Protein AF-A0A821D533-F1 (afdb_monomer_lite)

Organism: NCBI:txid392030

Secondary structure (DSSP, 8-state):
-HHHHHHHHHHHHHHHHHH-SPPP-S-HHHHHHHHHHHHHHHHHHHHHTTEEEEE-SSTT--EEEEEHHHHHHHHHHHHHH-

Sequence (82 aa):
MVQSMFLQKKIKDLYMEMFSTIIPSKSMYERAHYEQQLIEQMQNDLKRFNLILRRTHDQQNVFYLGDRKSFEIVSNQFMLET

Radius of gyration: 17.89 Å; chains: 1; bounding box: 44×34×47 Å

pLDDT: mean 82.58, std 10.7, range [53.19, 95.69]

F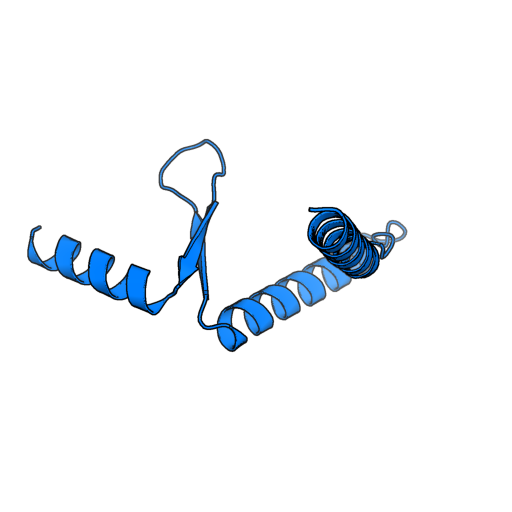oldseek 3Di:
DVVVVVVVVVVVVVVCVVVVPDQDPPDPVSNVVVVVVVVVVVVVVCVVVQKDWDADPDPPRDIDIDHNVVVVVVVVVVVVVD

Structure (mmCIF, N/CA/C/O backbone):
data_AF-A0A821D533-F1
#
_entry.id   AF-A0A821D533-F1
#
loop_
_atom_site.group_PDB
_atom_site.id
_atom_site.type_symbol
_atom_site.label_atom_id
_atom_site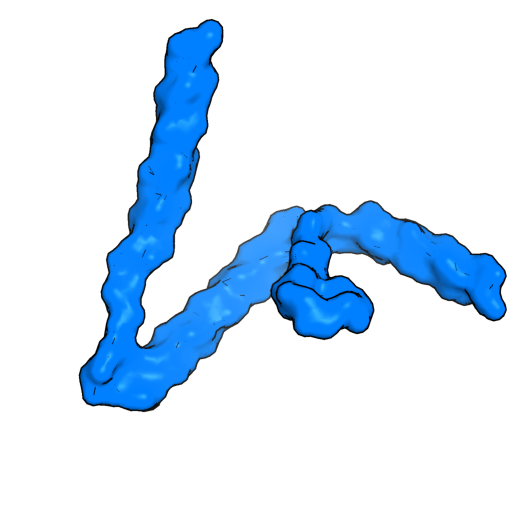.label_alt_id
_atom_site.label_comp_id
_atom_site.label_asym_id
_atom_site.label_entity_id
_atom_site.label_seq_id
_atom_site.pdbx_PDB_ins_code
_atom_site.Cartn_x
_atom_site.Cartn_y
_atom_site.Cartn_z
_atom_site.occupancy
_atom_site.B_iso_or_equiv
_atom_site.auth_seq_id
_atom_site.auth_comp_id
_atom_site.auth_asym_id
_atom_site.auth_atom_id
_atom_site.pdbx_PDB_model_num
ATOM 1 N N . MET A 1 1 ? -25.750 15.770 -10.398 1.00 53.19 1 MET A N 1
ATOM 2 C CA . MET A 1 1 ? -25.285 14.470 -10.941 1.00 53.19 1 MET A CA 1
ATOM 3 C C . MET A 1 1 ? -24.208 14.606 -12.021 1.00 53.19 1 MET A C 1
ATOM 5 O O . MET A 1 1 ? -23.216 13.905 -11.928 1.00 53.19 1 MET A O 1
ATOM 9 N N . VAL A 1 2 ? -24.314 15.518 -12.998 1.00 55.44 2 VAL A N 1
ATOM 10 C CA . VAL A 1 2 ? -23.302 15.655 -14.079 1.00 55.44 2 VAL A CA 1
ATOM 11 C C . VAL A 1 2 ? -21.920 16.128 -13.578 1.00 55.44 2 VAL A C 1
ATOM 13 O O . VAL A 1 2 ? -20.892 15.631 -14.029 1.00 55.44 2 VAL A O 1
ATOM 16 N N . GLN A 1 3 ? -21.875 17.023 -12.582 1.00 58.00 3 GLN A N 1
ATOM 17 C CA . GLN A 1 3 ? -20.617 17.510 -11.987 1.00 58.00 3 GLN A CA 1
ATOM 18 C C . GLN A 1 3 ? -19.791 16.412 -11.290 1.00 58.00 3 GLN A C 1
ATOM 20 O O . GLN A 1 3 ? -18.563 16.478 -11.315 1.00 58.00 3 GLN A O 1
ATOM 25 N N . SER A 1 4 ? -20.425 15.388 -10.702 1.00 69.69 4 SER A N 1
ATOM 26 C CA . SER A 1 4 ? -19.688 14.332 -9.993 1.00 69.69 4 SER A CA 1
ATOM 27 C C . SER A 1 4 ? -19.006 13.359 -10.955 1.00 69.69 4 SER A C 1
ATOM 29 O O . SER A 1 4 ? -17.889 12.933 -10.682 1.00 69.69 4 SER A O 1
ATOM 31 N N . MET A 1 5 ? -19.623 13.060 -12.105 1.00 74.81 5 MET A N 1
ATOM 32 C CA . MET A 1 5 ? -19.015 12.206 -13.136 1.00 74.81 5 MET A CA 1
ATOM 33 C C . MET A 1 5 ? -17.789 12.868 -13.773 1.00 74.81 5 MET A C 1
ATOM 35 O O . MET A 1 5 ? -16.782 12.204 -14.011 1.00 74.81 5 MET A O 1
ATOM 39 N N . PHE A 1 6 ? -17.842 14.183 -14.007 1.00 80.06 6 PHE A N 1
ATOM 40 C CA . PHE A 1 6 ? -16.697 14.931 -14.529 1.00 80.06 6 PHE A CA 1
ATOM 41 C C . PHE A 1 6 ? -15.524 14.942 -13.538 1.00 80.06 6 PHE A C 1
ATOM 43 O O . PHE A 1 6 ? -14.380 14.718 -13.931 1.00 80.06 6 PHE A O 1
ATOM 50 N N . LEU A 1 7 ? -15.810 15.134 -12.245 1.00 78.94 7 LEU A N 1
ATOM 51 C CA . LEU A 1 7 ? -14.795 15.077 -11.193 1.00 78.94 7 LEU A CA 1
ATOM 52 C C . LEU A 1 7 ? -14.173 13.678 -11.077 1.00 78.94 7 LEU A C 1
ATOM 54 O O . LEU A 1 7 ? -12.953 13.560 -11.032 1.00 78.94 7 LEU A O 1
ATOM 58 N N . GLN A 1 8 ? -14.989 12.621 -11.088 1.00 77.44 8 GLN A N 1
ATOM 59 C CA . GLN A 1 8 ? -14.506 11.236 -11.056 1.00 77.44 8 GLN A CA 1
ATOM 60 C C . GLN A 1 8 ? -13.617 10.908 -12.255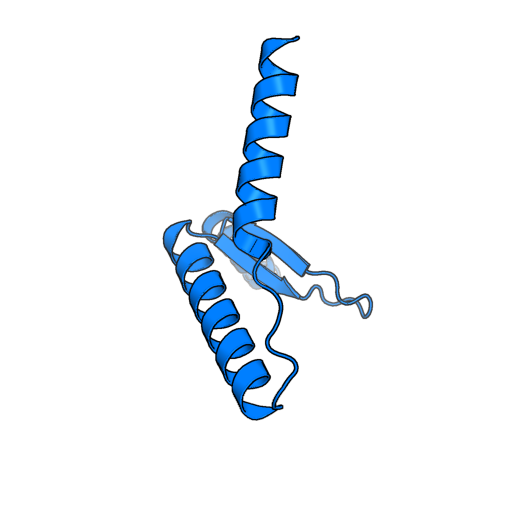 1.00 77.44 8 GLN A C 1
ATOM 62 O O . GLN A 1 8 ? -12.557 10.309 -12.081 1.00 77.44 8 GLN A O 1
ATOM 67 N N . LYS A 1 9 ? -14.009 11.342 -13.459 1.00 85.56 9 LYS A N 1
ATOM 68 C CA . LYS A 1 9 ? -13.182 11.188 -14.657 1.00 85.56 9 LYS A CA 1
ATOM 69 C C . LYS A 1 9 ? -11.849 11.917 -14.498 1.00 85.56 9 LYS A C 1
ATOM 71 O O . LYS A 1 9 ? -10.813 11.314 -14.721 1.00 85.56 9 LYS A O 1
ATOM 76 N N . LYS A 1 10 ? -11.860 13.170 -14.038 1.00 83.00 10 LYS A N 1
ATOM 77 C CA . LYS A 1 10 ? -10.633 13.957 -13.854 1.00 83.00 10 LYS A CA 1
ATOM 78 C C . LYS A 1 10 ? -9.689 13.343 -12.817 1.00 83.00 10 LYS A C 1
ATOM 80 O O . LYS A 1 10 ? -8.486 13.324 -13.035 1.00 83.00 10 LYS A O 1
ATOM 85 N N . ILE A 1 11 ? -10.225 12.813 -11.716 1.00 77.06 11 ILE A N 1
ATOM 86 C CA . ILE A 1 11 ? -9.436 12.085 -10.710 1.00 77.06 11 ILE A CA 1
ATOM 87 C C . ILE A 1 11 ? -8.832 10.817 -11.320 1.00 77.06 11 ILE A C 1
ATOM 89 O O . ILE A 1 11 ? -7.652 10.549 -11.117 1.00 77.06 11 ILE A O 1
ATOM 93 N N . LYS A 1 12 ? -9.617 10.061 -12.096 1.00 76.50 12 LYS A N 1
ATOM 94 C CA . LYS A 1 12 ? -9.139 8.864 -12.795 1.00 76.50 12 LYS A CA 1
ATOM 95 C C . LYS A 1 12 ? -8.043 9.199 -13.807 1.00 76.50 12 LYS A C 1
ATOM 97 O O . LYS A 1 12 ? -7.039 8.503 -13.840 1.00 76.50 12 LYS A O 1
ATOM 102 N N . ASP A 1 13 ? -8.228 10.242 -14.608 1.00 78.88 13 ASP A N 1
ATOM 103 C CA . ASP A 1 13 ? -7.269 10.651 -15.634 1.00 78.88 13 ASP A CA 1
ATOM 104 C C . ASP A 1 13 ? -5.946 11.095 -14.984 1.00 78.88 13 ASP A C 1
ATOM 106 O O . ASP A 1 13 ? -4.890 10.601 -15.369 1.00 78.88 13 ASP A O 1
ATOM 110 N N . LEU A 1 14 ? -6.005 11.907 -13.917 1.00 77.50 14 LEU A N 1
ATOM 111 C CA . LEU A 1 14 ? -4.825 12.290 -13.124 1.00 77.50 14 LEU A CA 1
ATOM 112 C C . LEU A 1 14 ? -4.126 11.076 -12.499 1.00 77.50 14 LEU A C 1
ATOM 114 O O . LEU A 1 14 ? -2.901 10.990 -12.507 1.00 77.50 14 LEU A O 1
ATOM 118 N N . TYR A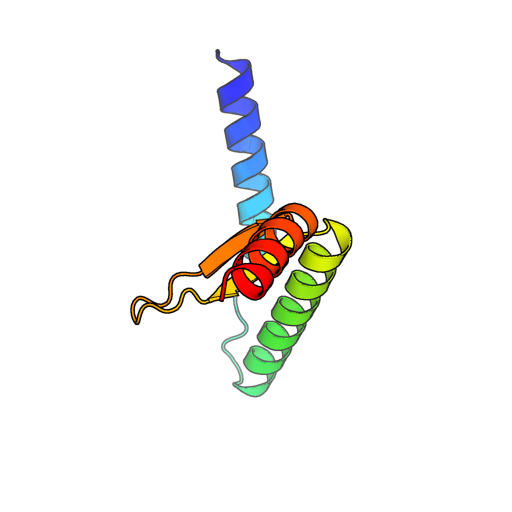 1 15 ? -4.897 10.123 -11.972 1.00 69.62 15 TYR A N 1
ATOM 119 C CA . TYR A 1 15 ? -4.354 8.878 -11.438 1.00 69.62 15 TYR A CA 1
ATOM 120 C C . TYR A 1 15 ? -3.632 8.086 -12.536 1.00 69.62 15 TYR A C 1
ATOM 122 O O . TYR A 1 15 ? -2.479 7.711 -12.364 1.00 69.62 15 TYR A O 1
ATOM 130 N N . MET A 1 16 ? -4.261 7.882 -13.696 1.00 67.00 16 MET A N 1
ATOM 131 C CA . MET A 1 16 ? -3.651 7.156 -14.813 1.00 67.00 16 MET A CA 1
ATOM 132 C C . MET A 1 16 ? -2.388 7.845 -15.342 1.00 67.00 16 MET A C 1
ATOM 134 O O . MET A 1 16 ? -1.431 7.148 -15.664 1.00 67.00 16 MET A O 1
ATOM 138 N N . GLU A 1 17 ? -2.345 9.180 -15.391 1.00 71.81 17 GLU A N 1
ATOM 139 C CA . GLU A 1 17 ? -1.137 9.929 -15.765 1.00 71.81 17 GLU A CA 1
ATOM 140 C C . GLU A 1 17 ? 0.029 9.646 -14.812 1.00 71.81 17 GLU A C 1
ATOM 142 O O . GLU A 1 17 ? 1.138 9.391 -15.285 1.00 71.81 17 GLU A O 1
ATOM 147 N N . MET A 1 18 ? -0.222 9.594 -13.497 1.00 64.56 18 MET A N 1
ATOM 148 C CA . MET A 1 18 ? 0.812 9.281 -12.499 1.00 64.56 18 MET A CA 1
ATOM 149 C C . MET A 1 18 ? 1.445 7.896 -12.708 1.00 64.56 18 MET A C 1
ATOM 151 O O . MET A 1 18 ? 2.643 7.735 -12.484 1.00 64.56 18 MET A O 1
ATOM 155 N N . PHE A 1 19 ? 0.667 6.909 -13.168 1.00 61.19 19 PHE A N 1
ATOM 156 C CA . PHE A 1 19 ? 1.138 5.535 -13.402 1.00 61.19 19 PHE A CA 1
ATOM 157 C C . PHE A 1 19 ? 1.481 5.235 -14.869 1.00 61.19 19 PHE A C 1
ATOM 159 O O . PHE A 1 19 ? 1.888 4.121 -15.185 1.00 61.19 19 PHE A O 1
ATOM 166 N N . SER A 1 20 ? 1.350 6.209 -15.777 1.00 55.25 20 SER A N 1
ATOM 167 C CA . SER A 1 20 ? 1.581 6.020 -17.221 1.00 55.25 20 SER A CA 1
ATOM 168 C C . SER A 1 20 ? 3.057 5.938 -17.628 1.00 55.25 20 SER A C 1
ATOM 170 O O . SER A 1 20 ? 3.371 5.852 -18.817 1.00 55.25 20 SER A O 1
ATOM 172 N N . THR A 1 21 ? 3.984 5.949 -16.668 1.00 63.69 21 THR A N 1
ATOM 173 C CA . THR A 1 21 ? 5.404 5.775 -16.974 1.00 63.69 21 THR A CA 1
ATOM 174 C C . THR A 1 21 ? 5.650 4.350 -17.465 1.00 63.69 21 THR A C 1
ATOM 176 O O . THR A 1 21 ? 5.423 3.370 -16.761 1.00 63.69 21 THR A O 1
ATOM 179 N N . ILE A 1 22 ? 6.094 4.233 -18.719 1.00 67.69 22 ILE A N 1
ATOM 180 C CA . ILE A 1 22 ? 6.502 2.962 -19.322 1.00 67.69 22 ILE A CA 1
ATOM 181 C C . ILE A 1 22 ? 7.593 2.357 -18.434 1.00 67.69 22 ILE A C 1
ATOM 183 O O . ILE A 1 22 ? 8.653 2.962 -18.268 1.00 67.69 22 ILE A O 1
ATOM 187 N N . ILE A 1 23 ? 7.334 1.172 -17.874 1.00 67.88 23 ILE A N 1
ATOM 188 C CA . ILE A 1 23 ? 8.310 0.452 -17.049 1.00 67.88 23 ILE A CA 1
ATOM 189 C C . ILE A 1 23 ? 9.563 0.211 -17.904 1.00 67.88 23 ILE A C 1
ATOM 191 O O . ILE A 1 23 ? 9.448 -0.401 -18.973 1.00 67.88 23 ILE A O 1
ATOM 195 N N . PRO A 1 24 ? 10.755 0.657 -17.467 1.00 68.12 24 PRO A N 1
ATOM 196 C CA . PRO A 1 24 ? 11.988 0.416 -18.203 1.00 68.12 24 PRO A CA 1
ATOM 197 C C . PRO A 1 24 ? 12.191 -1.089 -18.421 1.00 68.12 24 PRO A C 1
ATOM 199 O O . PRO A 1 24 ? 12.312 -1.856 -17.471 1.00 68.12 24 PRO A O 1
ATOM 202 N N . SER A 1 25 ? 12.195 -1.530 -19.681 1.00 68.50 25 SER A N 1
ATOM 203 C CA . SER A 1 25 ? 12.304 -2.951 -20.048 1.00 68.50 25 SER A CA 1
ATOM 204 C C . SER A 1 25 ? 13.650 -3.315 -20.679 1.00 68.50 25 SER A C 1
ATOM 206 O O . SER A 1 25 ? 13.840 -4.455 -21.098 1.00 68.50 25 SER A O 1
ATOM 208 N N . LYS A 1 26 ? 14.572 -2.350 -20.799 1.00 73.00 26 LYS A N 1
ATOM 209 C CA . LYS A 1 26 ? 15.862 -2.535 -21.481 1.00 73.00 26 LYS A CA 1
ATOM 210 C C . LYS A 1 26 ? 16.888 -3.272 -20.618 1.00 73.00 26 LYS A C 1
ATOM 212 O O . LYS A 1 26 ? 17.725 -3.984 -21.162 1.00 73.00 26 LYS A O 1
ATOM 217 N N . SER A 1 27 ? 16.816 -3.132 -19.295 1.00 84.31 27 SER A N 1
ATOM 218 C CA . SER A 1 27 ? 17.726 -3.771 -18.342 1.00 84.31 27 SER A CA 1
ATOM 219 C C . SER A 1 27 ? 17.001 -4.135 -17.047 1.00 84.31 27 SER A C 1
ATOM 221 O O . SER A 1 27 ? 16.204 -3.350 -16.534 1.00 84.31 27 SER A O 1
ATOM 223 N N . MET A 1 28 ? 17.328 -5.301 -16.476 1.00 87.19 28 MET A N 1
ATOM 224 C CA . MET A 1 28 ? 16.854 -5.688 -15.139 1.00 87.19 28 MET A CA 1
ATOM 225 C C . MET A 1 28 ? 17.253 -4.664 -14.072 1.00 87.19 28 MET A C 1
ATOM 227 O O . MET A 1 28 ? 16.491 -4.431 -13.140 1.00 87.19 28 MET A O 1
ATOM 231 N N . TYR A 1 29 ? 18.418 -4.026 -14.221 1.00 88.12 29 TYR A N 1
ATOM 232 C CA . TYR A 1 29 ? 18.882 -3.003 -13.287 1.00 88.12 29 TYR A CA 1
ATOM 233 C C . TYR A 1 29 ? 18.004 -1.748 -13.334 1.00 88.12 29 TYR A C 1
ATOM 235 O O . TYR A 1 29 ? 17.558 -1.273 -12.295 1.00 88.12 29 TYR A O 1
ATOM 243 N N . GLU A 1 30 ? 17.711 -1.237 -14.534 1.00 81.56 30 GLU A N 1
ATOM 244 C CA . GLU A 1 30 ? 16.852 -0.056 -14.703 1.00 81.56 30 GLU A CA 1
ATOM 245 C C . GLU A 1 30 ? 15.448 -0.314 -14.155 1.00 81.56 30 GLU A C 1
ATOM 247 O O . GLU A 1 30 ? 14.876 0.540 -13.478 1.00 81.56 30 GLU A O 1
ATOM 252 N N . ARG A 1 31 ? 14.919 -1.518 -14.397 1.00 84.69 31 ARG A N 1
ATOM 253 C CA . ARG A 1 31 ? 13.631 -1.941 -13.854 1.00 84.69 31 ARG A CA 1
ATOM 254 C C . ARG A 1 31 ? 13.643 -2.001 -12.329 1.00 84.69 31 ARG A C 1
ATOM 256 O O . ARG A 1 31 ? 12.751 -1.438 -11.705 1.00 84.69 31 ARG A O 1
ATOM 263 N N . ALA A 1 32 ? 14.649 -2.642 -11.738 1.00 86.88 32 ALA A N 1
ATOM 264 C CA . ALA A 1 32 ? 14.778 -2.738 -10.287 1.00 86.88 32 ALA A CA 1
ATOM 265 C C . ALA A 1 32 ? 14.912 -1.352 -9.637 1.00 86.88 32 ALA A C 1
ATOM 267 O O . ALA A 1 32 ? 14.291 -1.092 -8.611 1.00 86.88 32 ALA A O 1
ATOM 268 N N . HIS A 1 33 ? 15.670 -0.442 -10.258 1.00 84.50 33 HIS A N 1
ATOM 269 C CA . HIS A 1 33 ? 15.823 0.924 -9.767 1.00 84.50 33 HIS A CA 1
ATOM 270 C C . HIS A 1 33 ? 14.507 1.713 -9.830 1.00 84.50 33 HIS A C 1
ATOM 272 O O . HIS A 1 33 ? 14.142 2.376 -8.861 1.00 84.50 33 HIS A O 1
ATOM 278 N N . TYR A 1 34 ? 13.762 1.599 -10.933 1.00 85.00 34 TYR A N 1
ATOM 279 C CA . TYR A 1 34 ? 12.431 2.196 -11.061 1.00 85.00 34 TYR A CA 1
ATOM 280 C C . TYR A 1 34 ? 11.448 1.640 -10.018 1.00 85.00 34 TYR A C 1
ATOM 282 O O . TYR A 1 34 ? 10.771 2.406 -9.334 1.00 85.00 34 TYR A O 1
ATOM 290 N N . GLU A 1 35 ? 11.387 0.314 -9.855 1.00 85.56 35 GLU A N 1
ATOM 291 C CA . GLU A 1 35 ? 10.510 -0.333 -8.872 1.00 85.56 35 GLU A CA 1
ATOM 292 C C . GLU A 1 35 ? 10.871 0.083 -7.436 1.00 85.56 35 GLU A C 1
ATOM 294 O O . GLU A 1 35 ? 9.975 0.340 -6.630 1.00 85.56 35 GLU A O 1
ATOM 299 N N . GLN A 1 36 ? 12.162 0.236 -7.125 1.00 88.38 36 GLN A N 1
ATOM 300 C CA . GLN A 1 36 ? 12.615 0.764 -5.838 1.00 88.38 36 GLN A CA 1
ATOM 301 C C . GLN A 1 36 ? 12.102 2.191 -5.601 1.00 88.38 36 GLN A C 1
ATOM 303 O O . GLN A 1 36 ? 11.494 2.449 -4.563 1.00 88.38 36 GLN A O 1
ATOM 308 N N . GLN A 1 37 ? 12.299 3.101 -6.561 1.00 86.56 37 GLN A N 1
ATOM 309 C CA . GLN A 1 37 ? 11.820 4.484 -6.453 1.00 86.56 37 GLN A CA 1
ATOM 310 C C . GLN A 1 37 ? 10.298 4.546 -6.273 1.00 86.56 37 GLN A C 1
ATOM 312 O O . GLN A 1 37 ? 9.792 5.334 -5.473 1.00 86.56 37 GLN A O 1
ATOM 317 N N . LEU A 1 38 ? 9.558 3.683 -6.974 1.00 85.38 38 LEU A N 1
ATOM 318 C CA . LEU A 1 38 ? 8.107 3.586 -6.842 1.00 85.38 38 LEU A CA 1
ATOM 319 C C . LEU A 1 38 ? 7.694 3.117 -5.438 1.00 85.38 38 LEU A C 1
ATOM 321 O O . LEU A 1 38 ? 6.778 3.685 -4.843 1.00 85.38 38 LEU A O 1
ATOM 325 N N . ILE A 1 39 ? 8.370 2.103 -4.888 1.00 87.81 39 ILE A N 1
ATOM 326 C CA . ILE A 1 39 ? 8.124 1.618 -3.523 1.00 87.81 39 ILE A CA 1
ATOM 327 C C . ILE A 1 39 ? 8.416 2.717 -2.498 1.00 87.81 39 ILE A C 1
ATOM 329 O O . ILE A 1 39 ? 7.598 2.943 -1.606 1.00 87.81 39 ILE A O 1
ATOM 333 N N . GLU A 1 40 ? 9.539 3.420 -2.633 1.00 89.12 40 GLU A N 1
ATOM 334 C CA . GLU A 1 40 ? 9.909 4.536 -1.755 1.00 89.12 40 GLU A CA 1
ATOM 335 C C . GLU A 1 40 ? 8.861 5.655 -1.805 1.00 89.12 40 GLU A C 1
ATOM 337 O O . GLU A 1 40 ? 8.416 6.143 -0.763 1.00 89.12 40 GLU A O 1
ATOM 342 N N . GLN A 1 41 ? 8.395 6.011 -3.003 1.00 88.31 41 GLN A N 1
ATOM 343 C CA . GLN A 1 41 ? 7.332 6.996 -3.182 1.00 88.31 41 GLN A CA 1
ATOM 344 C C . GLN A 1 41 ? 6.030 6.552 -2.500 1.00 88.31 41 GLN A C 1
ATOM 346 O O . GLN A 1 41 ? 5.461 7.313 -1.717 1.00 88.31 41 GLN A O 1
ATOM 351 N N . MET A 1 42 ? 5.594 5.305 -2.715 1.00 87.12 42 MET A N 1
ATOM 352 C CA . MET A 1 42 ? 4.401 4.761 -2.055 1.00 87.12 42 MET A CA 1
ATOM 353 C C . MET A 1 42 ? 4.530 4.785 -0.527 1.00 87.12 42 MET A C 1
ATOM 355 O O . MET A 1 42 ? 3.583 5.151 0.166 1.00 87.12 42 MET A O 1
ATOM 359 N N . GLN A 1 43 ? 5.694 4.433 0.023 1.00 89.75 43 GLN A N 1
ATOM 360 C CA . GLN A 1 43 ? 5.940 4.490 1.467 1.00 89.75 43 GLN A CA 1
ATOM 361 C C . GLN A 1 43 ? 5.864 5.922 2.010 1.00 89.75 43 GLN A C 1
ATOM 363 O O . GLN A 1 43 ? 5.262 6.151 3.065 1.00 89.75 43 GLN A O 1
ATOM 368 N N . ASN A 1 44 ? 6.438 6.885 1.286 1.00 91.12 44 ASN A N 1
ATOM 369 C CA . ASN A 1 44 ? 6.384 8.299 1.642 1.00 91.12 44 ASN A CA 1
ATOM 370 C C . ASN A 1 44 ? 4.947 8.826 1.633 1.00 91.12 44 ASN A C 1
ATOM 372 O O . ASN A 1 44 ? 4.544 9.504 2.580 1.00 91.12 44 ASN A O 1
ATOM 376 N N . ASP A 1 45 ? 4.159 8.465 0.622 1.00 90.44 45 ASP A N 1
ATOM 377 C CA . ASP A 1 45 ? 2.754 8.858 0.528 1.00 90.44 45 ASP A CA 1
ATOM 378 C C . ASP A 1 45 ? 1.921 8.228 1.649 1.00 90.44 45 ASP A C 1
ATOM 380 O O . ASP A 1 45 ? 1.198 8.938 2.351 1.00 90.44 45 ASP A O 1
ATOM 384 N N . LEU A 1 46 ? 2.086 6.927 1.918 1.00 91.81 46 LEU A N 1
ATOM 385 C CA . LEU A 1 46 ? 1.424 6.264 3.047 1.00 91.81 46 LEU A CA 1
ATOM 386 C C . LEU A 1 46 ? 1.739 6.967 4.374 1.00 91.81 46 LEU A C 1
ATOM 388 O O . LEU A 1 46 ? 0.838 7.205 5.176 1.00 91.81 46 LEU A O 1
ATOM 392 N N . LYS A 1 47 ? 2.999 7.356 4.602 1.00 92.12 47 LYS A N 1
ATOM 393 C CA . LYS A 1 47 ? 3.397 8.102 5.804 1.00 92.12 47 LYS A CA 1
ATOM 394 C C . LYS A 1 47 ? 2.771 9.497 5.841 1.00 92.12 47 LYS A C 1
ATOM 396 O O . LYS A 1 47 ? 2.229 9.888 6.872 1.00 92.12 47 LYS A O 1
ATOM 401 N N . ARG A 1 48 ? 2.825 10.235 4.729 1.00 92.62 48 ARG A N 1
ATOM 402 C CA . ARG A 1 48 ? 2.286 11.598 4.604 1.00 92.62 48 ARG A CA 1
ATOM 403 C C . ARG A 1 48 ? 0.790 11.652 4.898 1.00 92.62 48 ARG A C 1
ATOM 405 O O . ARG A 1 48 ? 0.338 12.585 5.554 1.00 92.62 48 ARG A O 1
ATOM 412 N N . PHE A 1 49 ? 0.038 10.660 4.430 1.00 92.50 49 PHE A N 1
ATOM 413 C CA . PHE A 1 49 ? -1.412 10.583 4.611 1.00 92.50 49 PHE A CA 1
ATOM 414 C C . PHE A 1 49 ? -1.837 9.789 5.854 1.00 92.50 49 PHE A C 1
ATOM 416 O O . PHE A 1 49 ? -3.027 9.558 6.047 1.00 92.50 49 PHE A O 1
ATOM 423 N N . ASN A 1 50 ? -0.888 9.393 6.711 1.00 93.19 50 ASN A N 1
ATOM 424 C CA . ASN A 1 50 ? -1.135 8.577 7.902 1.00 93.19 50 ASN A CA 1
ATOM 425 C C . ASN A 1 50 ? -1.911 7.278 7.601 1.00 93.19 50 ASN A C 1
ATOM 427 O O . ASN A 1 50 ? -2.788 6.857 8.353 1.00 93.19 50 ASN A O 1
ATOM 431 N N . LEU A 1 51 ? -1.580 6.637 6.485 1.00 94.12 51 LEU A N 1
ATOM 432 C CA . LEU A 1 51 ? -2.167 5.379 6.050 1.00 94.12 51 LEU A CA 1
ATOM 433 C C . LEU A 1 51 ? -1.280 4.191 6.442 1.00 94.12 51 LEU A C 1
ATOM 435 O O . LEU A 1 51 ? -0.084 4.313 6.746 1.00 94.12 51 LEU A O 1
ATOM 439 N N . ILE A 1 52 ? -1.883 3.009 6.427 1.00 92.69 52 ILE A N 1
ATOM 440 C CA . ILE A 1 52 ? -1.204 1.735 6.613 1.00 92.69 52 ILE A CA 1
ATOM 441 C C . ILE A 1 52 ? -1.641 0.751 5.528 1.00 92.69 52 ILE A C 1
ATOM 443 O O . ILE A 1 52 ? -2.829 0.610 5.250 1.00 92.69 52 ILE A O 1
ATOM 447 N N . LEU A 1 53 ? -0.659 0.076 4.930 1.00 91.19 53 LEU A N 1
ATOM 448 C CA . LEU A 1 53 ? -0.848 -1.019 3.985 1.00 91.19 53 LEU A CA 1
ATOM 449 C C . LEU A 1 53 ? -0.294 -2.302 4.619 1.00 91.19 53 LEU A C 1
ATOM 451 O O . LEU A 1 53 ? 0.879 -2.346 4.998 1.00 91.19 53 LEU A O 1
ATOM 455 N N . ARG A 1 54 ? -1.120 -3.340 4.772 1.00 88.19 54 ARG A N 1
ATOM 456 C CA . ARG A 1 54 ? -0.721 -4.642 5.338 1.00 88.19 54 ARG A CA 1
ATOM 457 C C . ARG A 1 54 ? -1.296 -5.774 4.506 1.00 88.19 54 ARG A C 1
ATOM 459 O O . ARG A 1 54 ? -2.419 -5.682 4.029 1.00 88.19 54 ARG A O 1
ATOM 466 N N . ARG A 1 55 ? -0.543 -6.862 4.370 1.00 86.38 55 ARG A N 1
ATOM 467 C CA . ARG A 1 55 ? -1.068 -8.098 3.790 1.00 86.38 55 ARG A CA 1
ATOM 468 C C . ARG A 1 55 ? -2.057 -8.732 4.771 1.00 86.38 55 ARG A C 1
ATOM 470 O O . ARG A 1 55 ? -1.771 -8.775 5.968 1.00 86.38 55 ARG A O 1
ATOM 477 N N . THR A 1 56 ? -3.197 -9.202 4.278 1.00 84.44 56 THR A N 1
ATOM 478 C CA . THR A 1 56 ? -4.117 -10.015 5.080 1.00 84.44 56 THR A CA 1
ATOM 479 C C . THR A 1 56 ? -3.511 -11.400 5.324 1.00 84.44 56 THR A C 1
ATOM 481 O O . THR A 1 56 ? -2.575 -11.824 4.647 1.00 84.44 56 THR A O 1
ATOM 484 N N . HIS A 1 57 ? -4.003 -12.111 6.339 1.00 82.12 57 HIS A N 1
ATOM 485 C CA . HIS A 1 57 ? -3.481 -13.437 6.688 1.00 82.12 57 HIS A CA 1
ATOM 486 C C . HIS A 1 57 ? -3.774 -14.504 5.613 1.00 82.12 57 HIS A C 1
ATOM 488 O O . HIS A 1 57 ? -3.157 -15.567 5.606 1.00 82.12 57 HIS A O 1
ATOM 494 N N . ASP A 1 58 ? -4.699 -14.233 4.691 1.00 82.31 58 ASP A N 1
ATOM 495 C CA . ASP A 1 58 ? -5.061 -15.168 3.635 1.00 82.31 58 ASP A CA 1
ATOM 496 C C . ASP A 1 58 ? -3.960 -15.347 2.566 1.00 82.31 58 ASP A C 1
ATOM 498 O O . ASP A 1 58 ? -3.047 -14.539 2.357 1.00 82.31 58 ASP A O 1
ATOM 502 N N . GLN A 1 59 ? -4.048 -16.468 1.849 1.00 80.56 59 GLN A N 1
ATOM 503 C CA . GLN A 1 59 ? -3.145 -16.788 0.743 1.00 80.56 59 GLN A CA 1
ATOM 504 C C . GLN A 1 59 ? -3.488 -16.031 -0.551 1.00 80.56 59 GLN A C 1
ATOM 506 O O . GLN A 1 59 ? -2.816 -16.225 -1.561 1.00 80.56 59 GLN A O 1
ATOM 511 N N . GLN A 1 60 ? -4.497 -15.155 -0.549 1.00 85.38 60 GLN A N 1
ATOM 512 C CA . GLN A 1 60 ? -5.035 -14.539 -1.764 1.00 85.38 60 GLN A CA 1
ATOM 513 C C . GLN A 1 60 ? -4.262 -13.282 -2.193 1.00 85.38 60 GLN A C 1
ATOM 515 O O . GLN A 1 60 ? -4.667 -12.606 -3.134 1.00 85.38 60 GLN A O 1
ATOM 520 N N . ASN A 1 61 ? -3.127 -12.982 -1.542 1.00 79.00 61 ASN A N 1
ATOM 521 C CA . ASN A 1 61 ? -2.348 -11.754 -1.754 1.00 79.00 61 ASN A CA 1
ATOM 522 C C . ASN A 1 61 ? -3.228 -10.496 -1.652 1.00 79.00 61 ASN A C 1
ATOM 524 O O . ASN A 1 61 ? -3.034 -9.529 -2.389 1.00 79.00 61 ASN A O 1
ATOM 528 N N . VAL A 1 62 ? -4.208 -10.514 -0.747 1.00 87.56 62 VAL A N 1
ATOM 529 C CA . VAL A 1 62 ? -5.062 -9.360 -0.483 1.00 87.56 62 VAL A CA 1
ATOM 530 C C . VAL A 1 62 ? -4.338 -8.415 0.479 1.00 87.56 62 VAL A C 1
ATOM 532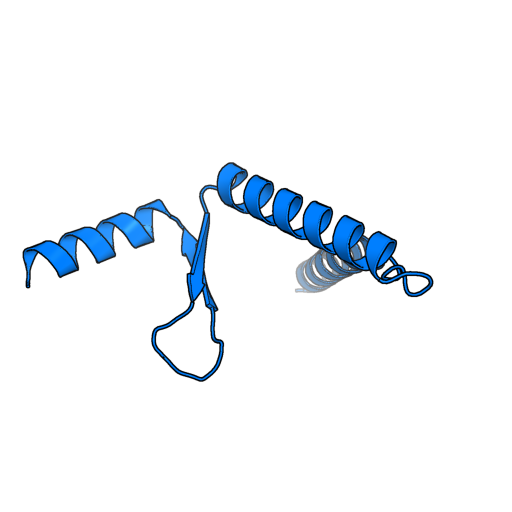 O O . VAL A 1 62 ? -3.593 -8.826 1.375 1.00 87.56 62 VAL A O 1
ATOM 535 N N . PHE A 1 63 ? -4.521 -7.115 0.260 1.00 86.81 63 PHE A N 1
ATOM 536 C CA . PHE A 1 63 ? -3.919 -6.070 1.077 1.00 86.81 63 PHE A CA 1
ATOM 537 C C . PHE A 1 63 ? -5.008 -5.205 1.702 1.00 86.81 63 PHE A C 1
ATOM 539 O O . PHE A 1 63 ? -5.901 -4.707 1.019 1.00 86.81 63 PHE A O 1
ATOM 546 N N . TYR A 1 64 ? -4.901 -5.001 3.008 1.00 87.81 64 TYR A N 1
ATOM 547 C CA . TYR A 1 64 ? -5.640 -3.986 3.735 1.00 87.81 64 TYR A CA 1
ATOM 548 C C . TYR A 1 64 ? -4.951 -2.634 3.553 1.00 87.81 64 TYR A C 1
ATOM 550 O O . TYR A 1 64 ? -3.761 -2.511 3.852 1.00 87.81 64 TYR A O 1
ATOM 558 N N . LEU A 1 65 ? -5.710 -1.630 3.114 1.00 92.06 65 LEU A N 1
ATOM 559 C CA . LEU A 1 65 ? -5.319 -0.224 3.107 1.00 92.06 65 LEU A CA 1
ATOM 560 C C . LEU A 1 65 ? -6.321 0.570 3.948 1.00 92.06 65 LEU A C 1
ATOM 562 O O . LEU A 1 65 ? -7.517 0.544 3.665 1.00 92.06 65 LEU A O 1
ATOM 566 N N . GLY A 1 66 ? -5.840 1.305 4.947 1.00 93.00 66 GLY A N 1
ATOM 567 C CA . GLY A 1 66 ? -6.699 2.147 5.779 1.00 93.00 66 GLY A CA 1
ATOM 568 C C . GLY A 1 66 ? -5.927 3.182 6.586 1.00 93.00 66 GLY A C 1
ATOM 569 O O . GLY A 1 66 ? -4.710 3.309 6.450 1.00 93.00 66 GLY A O 1
ATOM 570 N N . ASP A 1 67 ? -6.637 3.929 7.431 1.00 95.69 67 ASP A N 1
ATOM 571 C CA . ASP A 1 67 ? -6.016 4.853 8.384 1.00 95.69 67 ASP A CA 1
ATOM 572 C C . ASP A 1 67 ? -5.227 4.075 9.442 1.00 95.69 67 ASP A C 1
ATOM 574 O O . ASP A 1 67 ? -5.713 3.113 10.048 1.00 95.69 67 ASP A O 1
ATOM 578 N N . ARG A 1 68 ? -3.993 4.522 9.669 1.00 93.56 68 ARG A N 1
ATOM 579 C CA . ARG A 1 68 ? -3.076 3.950 10.645 1.00 93.56 68 ARG A CA 1
ATOM 580 C C . ARG A 1 68 ? -3.618 4.029 12.069 1.00 93.56 68 ARG A C 1
ATOM 582 O O . ARG A 1 68 ? -3.513 3.040 12.785 1.00 93.56 68 ARG A O 1
ATOM 589 N N . LYS A 1 69 ? -4.212 5.155 12.479 1.00 93.50 69 LYS A N 1
ATOM 590 C CA . LYS A 1 69 ? -4.699 5.321 13.864 1.00 93.50 69 LYS A CA 1
ATOM 591 C C . LYS A 1 69 ? -5.840 4.362 14.160 1.00 93.50 69 LYS A C 1
ATOM 593 O O . LYS A 1 69 ? -5.820 3.667 15.170 1.00 93.50 69 LYS A O 1
ATOM 598 N N . SER A 1 70 ? -6.805 4.302 13.249 1.00 92.75 70 SER A N 1
ATOM 599 C CA . SER A 1 70 ? -7.931 3.374 13.337 1.00 92.75 70 SER A CA 1
ATOM 600 C C . SER A 1 70 ? -7.457 1.919 13.429 1.00 92.75 70 SER A C 1
ATOM 602 O O . SER A 1 70 ? -7.929 1.167 14.278 1.00 92.75 70 SER A O 1
ATOM 604 N N . PHE A 1 71 ? -6.468 1.542 12.611 1.00 92.44 71 PHE A N 1
ATOM 605 C CA . PHE A 1 71 ? -5.853 0.217 12.677 1.00 92.44 71 PHE A CA 1
ATOM 606 C C . PHE A 1 71 ? -5.177 -0.052 14.031 1.00 92.44 71 PHE A C 1
ATOM 608 O O . PHE A 1 71 ? -5.392 -1.108 14.619 1.00 92.44 71 PHE A O 1
ATOM 615 N N . GLU A 1 72 ? -4.374 0.887 14.536 1.00 92.44 72 GLU A N 1
ATOM 616 C CA . GLU A 1 72 ? -3.661 0.744 15.813 1.00 92.44 72 GLU A CA 1
ATOM 617 C C . GLU A 1 72 ? -4.625 0.585 16.995 1.00 92.44 72 GLU A C 1
ATOM 619 O O . GLU A 1 72 ? -4.380 -0.248 17.862 1.00 92.44 72 GLU A O 1
ATOM 624 N N . ILE A 1 73 ? -5.748 1.312 17.010 1.00 94.31 73 ILE A N 1
ATOM 625 C CA . ILE A 1 73 ? -6.787 1.172 18.043 1.00 94.31 73 ILE A CA 1
ATOM 626 C C . ILE A 1 73 ? -7.336 -0.259 18.067 1.00 94.31 73 ILE A C 1
ATOM 628 O O . ILE A 1 73 ? -7.312 -0.906 19.113 1.00 94.31 73 ILE A O 1
ATOM 632 N N . VAL A 1 74 ? -7.783 -0.765 16.913 1.00 90.94 74 VAL A N 1
ATOM 633 C CA . VAL A 1 74 ? -8.361 -2.115 16.804 1.00 90.94 74 VAL A CA 1
ATOM 634 C C . VAL A 1 74 ? -7.320 -3.183 17.136 1.00 90.94 74 VAL A C 1
ATOM 636 O O . VAL A 1 74 ? -7.608 -4.123 17.872 1.00 90.94 74 VAL A O 1
ATOM 639 N N . SER A 1 75 ? -6.091 -3.024 16.638 1.00 88.00 75 SER A N 1
ATOM 640 C CA . SER A 1 75 ? -4.999 -3.960 16.908 1.00 88.00 75 SER A CA 1
ATOM 641 C C . SER A 1 75 ? -4.655 -4.013 18.394 1.00 88.00 75 SER A C 1
ATOM 643 O O . SER A 1 75 ? -4.467 -5.098 18.931 1.00 88.00 75 SER A O 1
ATOM 645 N N . ASN A 1 76 ? -4.566 -2.865 19.066 1.00 92.31 76 ASN A N 1
ATOM 646 C CA . ASN A 1 76 ? -4.253 -2.821 20.491 1.00 92.31 76 ASN A CA 1
ATOM 647 C C . ASN A 1 76 ? -5.379 -3.429 21.328 1.00 92.31 76 ASN A C 1
ATOM 649 O O . ASN A 1 76 ? -5.095 -4.154 22.275 1.00 92.31 76 ASN A O 1
ATOM 653 N N . GLN A 1 77 ? -6.639 -3.179 20.964 1.00 94.56 77 GLN A N 1
ATOM 654 C CA . GLN A 1 77 ? -7.780 -3.798 21.633 1.00 94.56 77 GLN A CA 1
ATOM 655 C C . GLN A 1 77 ? -7.738 -5.328 21.510 1.00 94.56 77 GLN A C 1
ATOM 657 O O . GLN A 1 77 ? -7.827 -6.020 22.519 1.00 94.56 77 GLN A O 1
ATOM 662 N N . PHE A 1 78 ? -7.508 -5.852 20.304 1.00 91.00 78 PHE A N 1
ATOM 663 C CA . PHE A 1 78 ? -7.395 -7.295 20.075 1.00 91.00 78 PHE A CA 1
ATOM 664 C C . PHE A 1 78 ? -6.279 -7.943 20.915 1.00 91.00 78 PHE A C 1
ATOM 666 O O . PHE A 1 78 ? -6.471 -9.012 21.488 1.00 91.00 78 PHE A O 1
ATOM 673 N N . MET A 1 79 ? -5.125 -7.276 21.029 1.00 89.69 79 MET A N 1
ATOM 674 C CA . MET A 1 79 ? -3.992 -7.761 21.830 1.00 89.69 79 MET A CA 1
ATOM 675 C C . MET A 1 79 ? -4.239 -7.719 23.344 1.00 89.69 79 MET A C 1
ATOM 677 O O . MET A 1 79 ? -3.523 -8.388 24.075 1.00 89.69 79 MET A O 1
ATOM 681 N N . LEU A 1 80 ? -5.191 -6.913 23.826 1.00 91.75 80 LEU A N 1
ATOM 682 C CA . LEU A 1 80 ? -5.586 -6.873 25.241 1.00 91.75 80 LEU A CA 1
ATOM 683 C C . LEU A 1 80 ? -6.651 -7.924 25.582 1.00 91.75 80 LEU A C 1
ATOM 685 O O . LEU A 1 80 ? -6.786 -8.300 26.743 1.00 91.75 80 LEU A O 1
ATOM 689 N N . GLU A 1 81 ? -7.426 -8.359 24.587 1.00 84.94 81 GLU A N 1
ATOM 690 C CA . GLU A 1 81 ? -8.473 -9.380 24.721 1.00 84.94 81 GLU A CA 1
ATOM 691 C C . GLU A 1 81 ? -7.937 -10.820 24.575 1.00 84.94 81 GLU A C 1
ATOM 693 O O . GLU A 1 81 ? -8.668 -11.768 24.865 1.00 84.94 81 GLU A O 1
ATOM 698 N N . THR A 1 82 ? -6.679 -10.982 24.143 1.00 61.66 82 THR A N 1
ATOM 699 C CA . THR A 1 82 ? -5.993 -12.273 23.932 1.00 61.66 82 THR A CA 1
ATOM 700 C C . THR A 1 82 ? -4.906 -12.493 24.978 1.00 61.66 82 THR A C 1
ATOM 702 O O . THR A 1 82 ? -4.788 -13.638 25.470 1.00 61.66 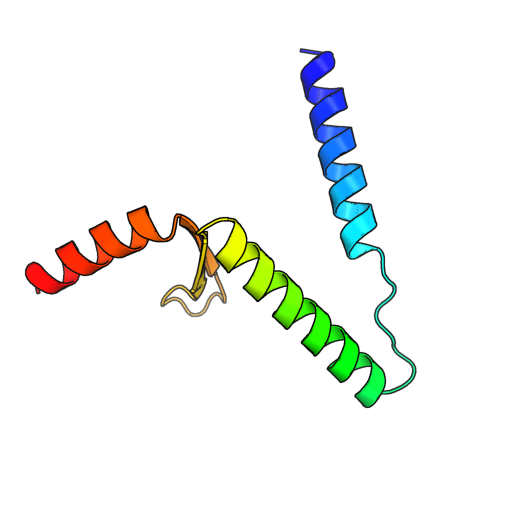82 THR A O 1
#